Protein AF-A0A0P0XIE4-F1 (afdb_monomer_lite)

pLDDT: mean 70.07, std 21.07, range [33.72, 94.0]

Sequence (154 aa):
MSDSALKDLNLAQSAELEKTKDSSAKSCITKPVLNGNKCNNTEENAPPVLPDAVTNGCEAGNADVEYIDSESLTDLEDAGATLSTLVARLDSKDWVMTCEALNNVRQLAIFHKDRLQELLFILFDCLYLKTLKNPRSAACKAALMTCSNLNFWI

Radius of gyration: 26.48 Å; chains: 1; bounding box: 57×77×66 Å

Organism: Oryza sativa subsp. japonica (NCBI:txid39947)

Structure (mmCIF, N/CA/C/O backbone):
data_AF-A0A0P0XIE4-F1
#
_entry.id   AF-A0A0P0XIE4-F1
#
loop_
_atom_site.group_PDB
_atom_site.id
_atom_site.type_symbol
_atom_site.label_atom_id
_atom_site.label_alt_id
_atom_site.label_comp_id
_atom_site.label_asym_id
_atom_site.label_entity_id
_atom_site.label_seq_id
_atom_site.pdbx_PDB_ins_code
_atom_site.Cartn_x
_atom_site.Cartn_y
_atom_site.Cartn_z
_atom_site.occupancy
_atom_site.B_iso_or_equiv
_atom_site.auth_seq_id
_atom_site.auth_comp_id
_atom_site.auth_asym_id
_atom_site.auth_atom_id
_atom_site.pdbx_PDB_model_num
ATOM 1 N N . MET A 1 1 ? -31.957 46.281 -28.235 1.00 38.25 1 MET A N 1
ATOM 2 C CA . MET A 1 1 ? -31.037 47.032 -29.118 1.00 38.25 1 MET A CA 1
ATOM 3 C C . MET A 1 1 ? -29.699 47.012 -28.378 1.00 38.25 1 MET A C 1
ATOM 5 O O . MET A 1 1 ? -29.636 47.652 -27.344 1.00 38.25 1 MET A O 1
ATOM 9 N N . SER A 1 2 ? -28.686 46.193 -28.660 1.00 45.00 2 SER A N 1
ATOM 10 C CA . SER A 1 2 ? -28.224 45.576 -29.905 1.00 45.00 2 SER A CA 1
ATOM 11 C C . SER A 1 2 ? -27.336 44.366 -29.565 1.00 45.00 2 SER A C 1
ATOM 13 O O . SER A 1 2 ? -26.444 44.516 -28.740 1.00 45.00 2 SER A O 1
ATOM 15 N N . ASP A 1 3 ? -27.534 43.224 -30.225 1.00 47.28 3 ASP A N 1
ATOM 16 C CA . ASP A 1 3 ? -26.541 42.144 -30.292 1.00 47.28 3 ASP A CA 1
ATOM 17 C C . ASP A 1 3 ? -26.062 42.044 -31.738 1.00 47.28 3 ASP A C 1
ATOM 19 O O . ASP A 1 3 ? -26.842 41.772 -32.652 1.00 47.28 3 ASP A O 1
ATOM 23 N N . SER A 1 4 ? -24.779 42.319 -31.951 1.00 52.34 4 SER A N 1
ATOM 24 C CA . SER A 1 4 ? -24.099 42.083 -33.218 1.00 52.34 4 SER A CA 1
ATOM 25 C C . SER A 1 4 ? -22.615 41.887 -32.947 1.00 52.34 4 SER A C 1
ATOM 27 O O . SER A 1 4 ? -21.870 42.859 -32.882 1.00 52.34 4 SER A O 1
ATOM 29 N N . ALA A 1 5 ? -22.186 40.635 -32.806 1.00 56.84 5 ALA A N 1
ATOM 30 C CA . ALA A 1 5 ? -20.826 40.217 -33.125 1.00 56.84 5 ALA A CA 1
ATOM 31 C C . ALA A 1 5 ? -20.776 38.688 -33.282 1.00 56.84 5 ALA A C 1
ATOM 33 O O . ALA A 1 5 ? -21.215 37.958 -32.401 1.00 56.84 5 ALA A O 1
ATOM 34 N N . LEU A 1 6 ? -20.169 38.241 -34.386 1.00 54.88 6 LEU A N 1
ATOM 35 C CA . LEU A 1 6 ? -19.684 36.879 -34.653 1.00 54.88 6 LEU A CA 1
ATOM 36 C C . LEU A 1 6 ? -20.704 35.867 -35.209 1.00 54.88 6 LEU A C 1
ATOM 38 O O . LEU A 1 6 ? -20.950 34.799 -34.657 1.00 54.88 6 LEU A O 1
ATOM 42 N N . LYS A 1 7 ? -21.209 36.191 -36.405 1.00 55.31 7 LYS A N 1
ATOM 43 C CA . LYS A 1 7 ? -21.451 35.215 -37.477 1.00 55.31 7 LYS A CA 1
ATOM 44 C C . LYS A 1 7 ? -20.218 35.227 -38.379 1.00 55.31 7 LYS A C 1
ATOM 46 O O . LYS A 1 7 ? -19.958 36.272 -38.953 1.00 55.31 7 LYS A O 1
ATOM 51 N N . ASP A 1 8 ? -19.482 34.125 -38.454 1.00 48.78 8 ASP A N 1
ATOM 52 C CA . ASP A 1 8 ? -18.818 33.631 -39.672 1.00 48.78 8 ASP A CA 1
ATOM 53 C C . ASP A 1 8 ? -17.952 32.424 -39.308 1.00 48.78 8 ASP A C 1
ATOM 55 O O . ASP A 1 8 ? -16.838 32.570 -38.822 1.00 48.78 8 ASP A O 1
ATOM 59 N N . LEU A 1 9 ? -18.503 31.225 -39.485 1.00 56.62 9 LEU A N 1
ATOM 60 C CA . LEU A 1 9 ? -17.772 30.010 -39.841 1.00 56.62 9 LEU A CA 1
ATOM 61 C C . LEU A 1 9 ? -18.824 28.933 -40.102 1.00 56.62 9 LEU A C 1
ATOM 63 O O . LEU A 1 9 ? -19.494 28.445 -39.197 1.00 56.62 9 LEU A O 1
ATOM 67 N N . ASN A 1 10 ? -18.937 28.587 -41.381 1.00 42.34 10 ASN A N 1
ATOM 68 C CA . ASN A 1 10 ? -19.779 27.540 -41.947 1.00 42.34 10 ASN A CA 1
ATOM 69 C C . ASN A 1 10 ? -21.252 27.887 -42.236 1.00 42.34 10 ASN A C 1
ATOM 71 O O . ASN A 1 10 ? -22.184 27.158 -41.907 1.00 42.34 10 ASN A O 1
ATOM 75 N N . LEU A 1 11 ? -21.426 28.962 -43.015 1.00 45.66 11 LEU A N 1
ATOM 76 C CA . LEU A 1 11 ? -22.311 28.920 -44.180 1.00 45.66 11 LEU A CA 1
ATOM 77 C C . LEU A 1 11 ? -21.672 27.996 -45.236 1.00 45.66 11 LEU A C 1
ATOM 79 O O . LEU A 1 11 ? -20.913 28.431 -46.095 1.00 45.66 11 LEU A O 1
ATOM 83 N N . ALA A 1 12 ? -21.979 26.708 -45.165 1.00 42.53 12 ALA A N 1
ATOM 84 C CA . ALA A 1 12 ? -22.028 25.855 -46.341 1.00 42.53 12 ALA A CA 1
ATOM 85 C C . ALA A 1 12 ? -23.088 24.780 -46.087 1.00 42.53 12 ALA A C 1
ATOM 87 O O . ALA A 1 12 ? -22.870 23.816 -45.365 1.00 42.53 12 ALA A O 1
ATOM 88 N N . GLN A 1 13 ? -24.244 24.988 -46.719 1.00 37.91 13 GLN A N 1
ATOM 89 C CA . GLN A 1 13 ? -25.255 23.968 -47.004 1.00 37.91 13 GLN A CA 1
ATOM 90 C C . GLN A 1 13 ? -26.144 23.526 -45.831 1.00 37.91 13 GLN A C 1
ATOM 92 O O . GLN A 1 13 ? -26.184 22.364 -45.444 1.00 37.91 13 GLN A O 1
ATOM 97 N N . SER A 1 14 ? -26.958 24.444 -45.309 1.00 40.25 14 SER A N 1
ATOM 98 C CA . SER A 1 14 ? -28.207 24.094 -44.609 1.00 40.25 14 SER A CA 1
ATOM 99 C C . SER A 1 14 ? -29.265 25.179 -44.826 1.00 40.25 14 SER A C 1
ATOM 101 O O . SER A 1 14 ? -29.742 25.792 -43.881 1.00 40.25 14 SER A O 1
ATOM 103 N N . ALA A 1 15 ? -29.580 25.467 -46.091 1.00 40.62 15 ALA A N 1
ATOM 104 C CA . ALA A 1 15 ? -30.768 26.214 -46.501 1.00 40.62 15 ALA A CA 1
ATOM 105 C C . ALA A 1 15 ? -30.936 26.092 -48.022 1.00 40.62 15 ALA A C 1
ATOM 107 O O . ALA A 1 15 ? -30.453 26.936 -48.758 1.00 40.62 15 ALA A O 1
ATOM 108 N N . GLU A 1 16 ? -31.572 25.021 -48.488 1.00 41.28 16 GLU A N 1
ATOM 109 C CA . GLU A 1 16 ? -32.656 25.164 -49.465 1.00 41.28 16 GLU A CA 1
ATOM 110 C C . GLU A 1 16 ? -33.498 23.889 -49.403 1.00 41.28 16 GLU A C 1
ATOM 112 O O . GLU A 1 16 ? -33.192 22.832 -49.950 1.00 41.28 16 GLU A O 1
ATOM 117 N N . LEU A 1 17 ? -34.532 23.995 -48.584 1.00 42.88 17 LEU A N 1
ATOM 118 C CA . LEU A 1 17 ? -35.694 23.135 -48.581 1.00 42.88 17 LEU A CA 1
ATOM 119 C C . LEU A 1 17 ? -36.394 23.395 -49.914 1.00 42.88 17 LEU A C 1
ATOM 121 O O . LEU A 1 17 ? -36.915 24.484 -50.061 1.00 42.88 17 LEU A O 1
ATOM 125 N N . GLU A 1 18 ? -36.333 22.467 -50.872 1.00 38.56 18 GLU A N 1
ATOM 126 C CA . GLU A 1 18 ? -37.396 22.114 -51.830 1.00 38.56 18 GLU A CA 1
ATOM 127 C C . GLU A 1 18 ? -36.882 21.040 -52.816 1.00 38.56 18 GLU A C 1
ATOM 129 O O . GLU A 1 18 ? -35.814 21.159 -53.404 1.00 38.56 18 GLU A O 1
ATOM 134 N N . LYS A 1 19 ? -37.720 20.019 -53.051 1.00 45.88 19 LYS A N 1
ATOM 135 C CA . LYS A 1 19 ? -37.717 19.101 -54.208 1.00 45.88 19 LYS A CA 1
ATOM 136 C C . LYS A 1 19 ? -36.657 17.977 -54.304 1.00 45.88 19 LYS A C 1
ATOM 138 O O . LYS A 1 19 ? -35.605 18.113 -54.908 1.00 45.88 19 LYS A O 1
ATOM 143 N N . THR A 1 20 ? -37.173 16.773 -54.017 1.00 43.06 20 THR A N 1
ATOM 144 C CA . THR A 1 20 ? -37.096 15.578 -54.894 1.00 43.06 20 THR A CA 1
ATOM 145 C C . THR A 1 20 ? -35.952 14.574 -54.646 1.00 43.06 20 THR A C 1
ATOM 147 O O . THR A 1 20 ? -34.856 14.721 -55.161 1.00 43.06 20 THR A O 1
ATOM 150 N N . LYS A 1 21 ? -36.342 13.448 -54.019 1.00 48.34 21 LYS A N 1
ATOM 151 C CA . LYS A 1 21 ? -36.072 12.056 -54.450 1.00 48.34 21 LYS A CA 1
ATOM 152 C C . LYS A 1 21 ? -34.729 11.381 -54.087 1.00 48.34 21 LYS A C 1
ATOM 154 O O . LYS A 1 21 ? -33.681 11.708 -54.619 1.00 48.34 21 LYS A O 1
ATOM 159 N N . ASP A 1 22 ? -34.880 10.341 -53.257 1.00 43.84 22 ASP A N 1
ATOM 160 C CA . ASP A 1 22 ? -34.113 9.087 -53.141 1.00 43.84 22 ASP A CA 1
ATOM 161 C C . ASP A 1 22 ? -32.576 9.144 -53.027 1.00 43.84 22 ASP A C 1
ATOM 163 O O . ASP A 1 22 ? -31.868 9.277 -54.017 1.00 43.84 22 ASP A O 1
ATOM 167 N N . SER A 1 23 ? -32.040 8.851 -51.833 1.00 49.69 23 SER A N 1
ATOM 168 C CA . SER A 1 23 ? -31.262 7.618 -51.591 1.00 49.69 23 SER A CA 1
ATOM 169 C C . SER A 1 23 ? -30.546 7.637 -50.229 1.00 49.69 23 SER A C 1
ATOM 171 O O . SER A 1 23 ? -29.850 8.574 -49.854 1.00 49.69 23 SER A O 1
ATOM 173 N N . SER A 1 24 ? -30.732 6.535 -49.508 1.00 38.53 24 SER A N 1
ATOM 174 C CA . SER A 1 24 ? -30.242 6.157 -48.180 1.00 38.53 24 SER A CA 1
ATOM 175 C C . SER A 1 24 ? -28.716 6.265 -47.970 1.00 38.53 24 SER A C 1
ATOM 177 O O . SER A 1 24 ? -27.950 5.596 -48.664 1.00 38.53 24 SER A O 1
ATOM 179 N N . ALA A 1 25 ? -28.280 6.960 -46.909 1.00 52.56 25 ALA A N 1
ATOM 180 C CA . ALA A 1 25 ? -26.925 6.874 -46.347 1.00 52.56 25 ALA A CA 1
ATOM 181 C C . ALA A 1 25 ? -26.967 6.608 -44.829 1.00 52.56 25 ALA A C 1
ATOM 183 O O . ALA A 1 25 ? -27.810 7.124 -44.100 1.00 52.56 25 ALA A O 1
ATOM 184 N N . LYS A 1 26 ? -26.075 5.720 -44.387 1.00 50.72 26 LYS A N 1
ATOM 185 C CA . LYS A 1 26 ? -26.092 4.983 -43.118 1.00 50.72 26 LYS A CA 1
ATOM 186 C C . LYS A 1 26 ? -25.612 5.836 -41.935 1.00 50.72 26 LYS A C 1
ATOM 188 O O . LYS A 1 26 ? -24.584 6.497 -42.026 1.00 50.72 26 LYS A O 1
ATOM 193 N N . SER A 1 27 ? -26.323 5.735 -40.811 1.00 46.41 27 SER A N 1
ATOM 194 C CA . SER A 1 27 ? -25.891 6.197 -39.486 1.00 46.41 27 SER A CA 1
ATOM 195 C C . SER A 1 27 ? -24.893 5.201 -38.884 1.00 46.41 27 SER A C 1
ATOM 197 O O . SER A 1 27 ? -25.194 4.011 -38.787 1.00 46.41 27 SER A O 1
ATOM 199 N N . CYS A 1 28 ? -23.716 5.679 -38.475 1.00 47.00 28 CYS A N 1
ATOM 200 C CA . CYS A 1 28 ? -22.731 4.901 -37.727 1.00 47.00 28 CYS A CA 1
ATOM 201 C C . CYS A 1 28 ? -22.699 5.393 -36.274 1.00 47.00 28 CYS A C 1
ATOM 203 O O . CYS A 1 28 ? -21.971 6.321 -35.937 1.00 47.00 28 CYS A O 1
ATOM 205 N N . ILE A 1 29 ? -23.493 4.751 -35.415 1.00 54.75 29 ILE A N 1
ATOM 206 C CA . ILE A 1 29 ? -23.280 4.721 -33.963 1.00 54.75 29 ILE A CA 1
ATOM 207 C C . ILE A 1 29 ? -22.479 3.448 -33.689 1.00 54.75 29 ILE A C 1
ATOM 209 O O . ILE A 1 29 ? -23.025 2.345 -33.760 1.00 54.75 29 ILE A O 1
ATOM 213 N N . THR A 1 30 ? -21.185 3.578 -33.405 1.00 51.16 30 THR A N 1
ATOM 214 C CA . THR A 1 30 ? -20.337 2.427 -33.073 1.00 51.16 30 THR A CA 1
ATOM 215 C C . THR A 1 30 ? -20.302 2.245 -31.557 1.00 51.16 30 THR A C 1
ATOM 217 O O . THR A 1 30 ? -19.763 3.069 -30.824 1.00 51.16 30 THR A O 1
ATOM 220 N N . LYS A 1 31 ? -20.923 1.156 -31.098 1.00 57.66 31 LYS A N 1
ATOM 221 C CA . LYS A 1 31 ? -20.838 0.613 -29.734 1.00 57.66 31 LYS A CA 1
ATOM 222 C C . LYS A 1 31 ? -19.397 0.154 -29.435 1.00 57.66 31 LYS A C 1
ATOM 224 O O . LYS A 1 31 ? -18.745 -0.333 -30.360 1.00 57.66 31 LYS A O 1
ATOM 229 N N . PRO A 1 32 ? -18.905 0.218 -28.185 1.00 49.00 32 PRO A N 1
ATOM 230 C CA . PRO A 1 32 ? -17.633 -0.402 -27.836 1.00 49.00 32 PRO A CA 1
ATOM 231 C C . PRO A 1 32 ? -17.795 -1.930 -27.826 1.00 49.00 32 PRO A C 1
ATOM 233 O O . PRO A 1 32 ? -18.726 -2.465 -27.224 1.00 49.00 32 PRO A O 1
ATOM 236 N N . VAL A 1 33 ? -16.910 -2.620 -28.550 1.00 49.16 33 VAL A N 1
ATOM 237 C CA . VAL A 1 33 ? -16.860 -4.084 -28.642 1.00 49.16 33 VAL A CA 1
ATOM 238 C C . VAL A 1 33 ? -16.132 -4.668 -27.436 1.00 49.16 33 VAL A C 1
ATOM 240 O O . VAL A 1 33 ? -15.058 -4.223 -27.041 1.00 49.16 33 VAL A O 1
ATOM 243 N N . LEU A 1 34 ? -16.775 -5.692 -26.892 1.00 49.78 34 LEU A N 1
ATOM 244 C CA . LEU A 1 34 ? -16.365 -6.593 -25.832 1.00 49.78 34 LEU A CA 1
ATOM 245 C C . LEU A 1 34 ? -15.489 -7.729 -26.403 1.00 49.78 34 LEU A C 1
ATOM 247 O O . LEU A 1 34 ? -15.860 -8.311 -27.416 1.00 49.78 34 LEU A O 1
ATOM 251 N N . ASN A 1 35 ? -14.418 -8.067 -25.674 1.00 37.53 35 ASN A N 1
ATOM 252 C CA . ASN A 1 35 ? -13.813 -9.400 -25.491 1.00 37.53 35 ASN A CA 1
ATOM 253 C C . ASN A 1 35 ? -13.262 -10.188 -26.706 1.00 37.53 35 ASN A C 1
ATOM 255 O O . ASN A 1 35 ? -13.946 -10.435 -27.694 1.00 37.53 35 ASN A O 1
ATOM 259 N N . GLY A 1 36 ? -12.042 -10.716 -26.551 1.00 40.22 36 GLY A N 1
ATOM 260 C CA . GLY A 1 36 ? -11.501 -11.752 -27.431 1.00 40.22 36 GLY A CA 1
ATOM 261 C C . GLY A 1 36 ? -10.010 -12.032 -27.240 1.00 40.22 36 GLY A C 1
ATOM 262 O O . GLY A 1 36 ? -9.228 -11.759 -28.146 1.00 40.22 36 GLY A O 1
ATOM 263 N N . ASN A 1 37 ? -9.611 -12.604 -26.097 1.00 43.69 37 ASN A N 1
ATOM 264 C CA . ASN A 1 37 ? -8.310 -13.273 -25.976 1.00 43.69 37 ASN A CA 1
ATOM 265 C C . ASN A 1 37 ? -8.261 -14.479 -26.930 1.00 43.69 37 ASN A C 1
ATOM 267 O O . ASN A 1 37 ? -9.151 -15.331 -26.903 1.00 43.69 37 ASN A O 1
ATOM 271 N N . LYS A 1 38 ? -7.203 -14.582 -27.742 1.00 55.31 38 LYS A N 1
ATOM 272 C CA . LYS A 1 38 ? -6.885 -15.776 -28.533 1.00 55.31 38 LYS A CA 1
ATOM 273 C C . LYS A 1 38 ? -5.419 -16.152 -28.318 1.00 55.31 38 LYS A C 1
ATOM 275 O O . LYS A 1 38 ? -4.528 -15.429 -28.748 1.00 55.31 38 LYS A O 1
ATOM 280 N N . CYS A 1 39 ? -5.209 -17.281 -27.646 1.00 41.03 39 CYS A N 1
ATOM 281 C CA . CYS A 1 39 ? -3.919 -17.932 -27.438 1.00 41.03 39 CYS A CA 1
ATOM 282 C C . CYS A 1 39 ? -3.334 -18.483 -28.749 1.00 41.03 39 CYS A C 1
ATOM 284 O O . CYS A 1 39 ? -4.069 -18.947 -29.626 1.00 41.03 39 CYS A O 1
ATOM 286 N N . ASN A 1 40 ? -2.007 -18.510 -28.828 1.00 50.97 40 ASN A N 1
ATOM 287 C CA . ASN A 1 40 ? -1.217 -19.353 -29.716 1.00 50.97 40 ASN A CA 1
ATOM 288 C C . ASN A 1 40 ? -0.187 -20.127 -28.874 1.00 50.97 40 ASN A C 1
ATOM 290 O O . ASN A 1 40 ? 0.570 -19.542 -28.106 1.00 50.97 40 ASN A O 1
ATOM 294 N N . ASN A 1 41 ? -0.203 -21.452 -29.012 1.00 38.53 41 ASN A N 1
ATOM 295 C CA . ASN A 1 41 ? 0.652 -22.395 -28.296 1.00 38.53 41 ASN A CA 1
ATOM 296 C C . ASN A 1 41 ? 1.777 -22.851 -29.240 1.00 38.53 41 ASN A C 1
ATOM 298 O O . ASN A 1 41 ? 1.469 -23.256 -30.360 1.00 38.53 41 ASN A O 1
ATOM 302 N N . THR A 1 42 ? 3.019 -22.863 -28.756 1.00 50.81 42 THR A N 1
ATOM 303 C CA . THR A 1 42 ? 4.141 -23.680 -29.262 1.00 50.81 42 THR A CA 1
ATOM 304 C C . THR A 1 42 ? 4.999 -23.992 -28.023 1.00 50.81 42 THR A C 1
ATOM 306 O O . THR A 1 42 ? 5.442 -23.056 -27.365 1.00 50.81 42 THR A O 1
ATOM 309 N N . GLU A 1 43 ? 4.928 -25.202 -27.444 1.00 45.88 43 GLU A N 1
ATOM 310 C CA . GLU A 1 43 ? 5.935 -26.289 -27.574 1.00 45.88 43 GLU A CA 1
ATOM 311 C C . GLU A 1 43 ? 7.382 -25.754 -27.465 1.00 45.88 43 GLU A C 1
ATOM 313 O O . GLU A 1 43 ? 7.766 -24.875 -28.221 1.00 45.88 43 GLU A O 1
ATOM 318 N N . GLU A 1 44 ? 8.268 -26.189 -26.566 1.00 45.53 44 GLU A N 1
ATOM 319 C CA . GLU A 1 44 ? 8.510 -27.531 -26.041 1.00 45.53 44 GLU A CA 1
ATOM 320 C C . GLU A 1 44 ? 9.608 -27.455 -24.944 1.00 45.53 44 GLU A C 1
ATOM 322 O O . GLU A 1 44 ? 10.493 -26.606 -25.007 1.00 45.53 44 GLU A O 1
ATOM 327 N N . ASN A 1 45 ? 9.587 -28.423 -24.021 1.00 47.56 45 ASN A N 1
ATOM 328 C CA . ASN A 1 45 ? 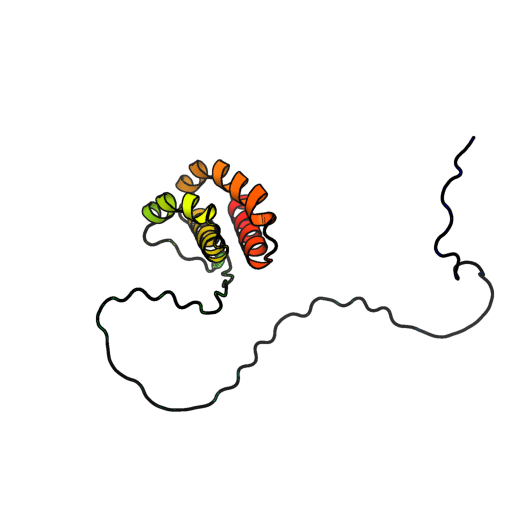10.712 -28.982 -23.249 1.00 47.56 45 ASN A CA 1
ATOM 329 C C . ASN A 1 45 ? 11.208 -28.371 -21.904 1.00 47.56 45 ASN A C 1
ATOM 331 O O . ASN A 1 45 ? 11.997 -27.436 -21.847 1.00 47.56 45 ASN A O 1
ATOM 335 N N . ALA A 1 46 ? 10.854 -29.131 -20.849 1.00 43.94 46 ALA A N 1
ATOM 336 C CA . ALA A 1 46 ? 11.639 -29.556 -19.673 1.00 43.94 46 ALA A CA 1
ATOM 337 C C . ALA A 1 46 ? 11.806 -28.625 -18.433 1.00 43.94 46 ALA A C 1
ATOM 339 O O . ALA A 1 46 ? 12.523 -27.631 -18.495 1.00 43.94 46 ALA A O 1
ATOM 340 N N . PRO A 1 47 ? 11.261 -29.004 -17.249 1.00 45.09 47 PRO A N 1
ATOM 341 C CA . PRO A 1 47 ? 11.733 -28.562 -15.918 1.00 45.09 47 PRO A CA 1
ATOM 342 C C . PRO A 1 47 ? 12.856 -29.524 -15.428 1.00 45.09 47 PRO A C 1
ATOM 344 O O . PRO A 1 47 ? 12.940 -30.608 -16.019 1.00 45.09 47 PRO A O 1
ATOM 347 N N . PRO A 1 48 ? 13.688 -29.272 -14.372 1.00 43.69 48 PRO A N 1
ATOM 348 C CA . PRO A 1 48 ? 13.225 -28.957 -13.001 1.00 43.69 48 PRO A CA 1
ATOM 349 C C . PRO A 1 48 ? 14.245 -28.251 -12.037 1.00 43.69 48 PRO A C 1
ATOM 351 O O . PRO A 1 48 ? 15.359 -27.917 -12.417 1.00 43.69 48 PRO A O 1
ATOM 354 N N . VAL A 1 49 ? 13.860 -28.142 -10.748 1.00 41.53 49 VAL A N 1
ATOM 355 C CA . VAL A 1 49 ? 14.707 -28.079 -9.516 1.00 41.53 49 VAL A CA 1
ATOM 356 C C . VAL A 1 49 ? 15.124 -26.699 -8.949 1.00 41.53 49 VAL A C 1
ATOM 358 O O . VAL A 1 49 ? 16.147 -26.148 -9.320 1.00 41.53 49 VAL A O 1
ATOM 361 N N . LEU A 1 50 ? 14.319 -26.246 -7.966 1.00 49.91 50 LEU A N 1
ATOM 362 C CA . LEU A 1 50 ? 14.612 -25.882 -6.551 1.00 49.91 50 LEU A CA 1
ATOM 363 C C . LEU A 1 50 ? 15.713 -24.849 -6.158 1.00 49.91 50 LEU A C 1
ATOM 365 O O . LEU A 1 50 ? 16.659 -24.616 -6.897 1.00 49.91 50 LEU A O 1
ATOM 369 N N . PRO A 1 51 ? 15.553 -24.199 -4.978 1.00 46.50 51 PRO A N 1
ATOM 370 C CA . PRO A 1 51 ? 15.760 -22.766 -4.772 1.00 46.50 51 PRO A CA 1
ATOM 371 C C . PRO A 1 51 ? 16.997 -22.450 -3.926 1.00 46.50 51 PRO A C 1
ATOM 373 O O . PRO A 1 51 ? 17.377 -23.258 -3.090 1.00 46.50 51 PRO A O 1
ATOM 376 N N . ASP A 1 52 ? 17.541 -21.237 -4.051 1.00 39.94 52 ASP A N 1
ATOM 377 C CA . ASP A 1 52 ? 18.239 -20.581 -2.943 1.00 39.94 52 ASP A CA 1
ATOM 378 C C . ASP A 1 52 ? 18.510 -19.093 -3.219 1.00 39.94 52 ASP A C 1
ATOM 380 O O . ASP A 1 52 ? 18.856 -18.694 -4.326 1.00 39.94 52 ASP A O 1
ATOM 384 N N . ALA A 1 53 ? 18.378 -18.314 -2.145 1.00 39.78 53 ALA A N 1
ATOM 385 C CA . ALA A 1 53 ? 19.071 -17.061 -1.852 1.00 39.78 53 ALA A CA 1
ATOM 386 C C . ALA A 1 53 ? 18.940 -15.846 -2.804 1.00 39.78 53 ALA A C 1
ATOM 388 O O . ALA A 1 53 ? 19.593 -15.735 -3.834 1.00 39.78 53 ALA A O 1
ATOM 389 N N . VAL A 1 54 ? 18.207 -14.842 -2.299 1.00 36.88 54 VAL A N 1
ATOM 390 C CA . VAL A 1 54 ? 18.622 -13.426 -2.202 1.00 36.88 54 VAL A CA 1
ATOM 391 C C . VAL A 1 54 ? 19.379 -12.879 -3.413 1.00 36.88 54 VAL A C 1
ATOM 393 O O . VAL A 1 54 ? 20.594 -13.012 -3.492 1.00 36.88 54 VAL A O 1
ATOM 396 N N . THR A 1 55 ? 18.700 -12.118 -4.272 1.00 39.34 55 THR A N 1
ATOM 397 C CA . THR A 1 55 ? 19.293 -10.939 -4.926 1.00 39.34 55 THR A CA 1
ATOM 398 C C . THR A 1 55 ? 18.187 -9.999 -5.398 1.00 39.34 55 THR A C 1
ATOM 400 O O . THR A 1 55 ? 17.286 -10.379 -6.138 1.00 39.34 55 THR A O 1
ATOM 403 N N . ASN A 1 56 ? 18.288 -8.750 -4.945 1.00 40.53 56 ASN A N 1
ATOM 404 C CA . ASN A 1 56 ? 17.570 -7.589 -5.452 1.00 40.53 56 ASN A CA 1
ATOM 405 C C . ASN A 1 56 ? 17.638 -7.519 -6.984 1.00 40.53 56 ASN A C 1
ATOM 407 O O . ASN A 1 56 ? 18.708 -7.291 -7.546 1.00 40.53 56 ASN A O 1
ATOM 411 N N . GLY A 1 57 ? 16.490 -7.626 -7.644 1.00 33.72 57 GLY A N 1
ATOM 412 C CA . GLY A 1 57 ? 16.362 -7.416 -9.080 1.00 33.72 57 GLY A CA 1
ATOM 413 C C . GLY A 1 57 ? 14.915 -7.112 -9.429 1.00 33.72 57 GLY A C 1
ATOM 414 O O . GLY A 1 57 ? 14.177 -8.009 -9.809 1.00 33.72 57 GLY A O 1
ATOM 415 N N . CYS A 1 58 ? 14.486 -5.857 -9.271 1.00 39.69 58 CYS A N 1
ATOM 416 C CA . CYS A 1 58 ? 13.234 -5.420 -9.885 1.00 39.69 58 CYS A CA 1
ATOM 417 C C . CYS A 1 58 ? 13.545 -5.084 -11.345 1.00 39.69 58 CYS A C 1
ATOM 419 O O . CYS A 1 58 ? 13.937 -3.970 -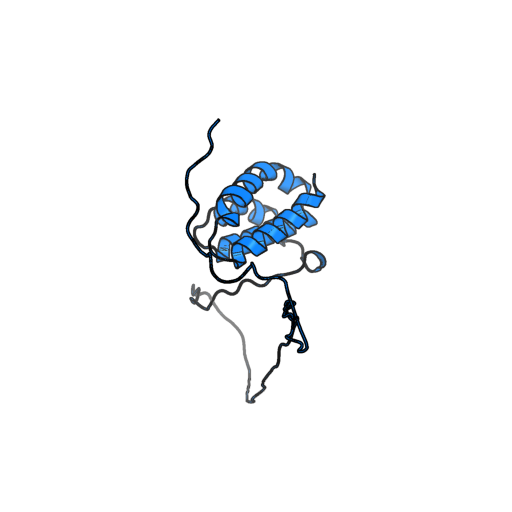11.693 1.00 39.69 58 CYS A O 1
ATOM 421 N N . GLU A 1 59 ? 13.491 -6.130 -12.160 1.00 42.62 59 GLU A N 1
ATOM 422 C CA . GLU A 1 59 ? 13.484 -6.083 -13.610 1.00 42.62 59 GLU A CA 1
ATOM 423 C C . GLU A 1 59 ? 12.420 -5.076 -14.065 1.00 42.62 59 GLU A C 1
ATOM 425 O O . GLU A 1 59 ? 11.252 -5.181 -13.694 1.00 42.62 59 GLU A O 1
ATOM 430 N N . ALA A 1 60 ? 12.825 -4.082 -14.858 1.00 44.19 60 ALA A N 1
ATOM 431 C CA . ALA A 1 60 ? 11.920 -3.153 -15.527 1.00 44.19 60 ALA A CA 1
ATOM 432 C C . ALA A 1 60 ? 11.169 -3.879 -16.662 1.00 44.19 60 ALA A C 1
ATOM 434 O O . ALA A 1 60 ? 11.284 -3.527 -17.835 1.00 44.19 60 ALA A O 1
ATOM 435 N N . GLY A 1 61 ? 10.438 -4.937 -16.313 1.00 47.91 61 GLY A N 1
ATOM 436 C CA . GLY A 1 61 ? 9.403 -5.520 -17.145 1.00 47.91 61 GLY A CA 1
ATOM 437 C C . GLY A 1 61 ? 8.251 -4.529 -17.243 1.00 47.91 61 GLY A C 1
ATOM 438 O O . GLY A 1 61 ? 8.034 -3.720 -16.340 1.00 47.91 61 GLY A O 1
ATOM 439 N N . ASN A 1 62 ? 7.532 -4.547 -18.361 1.00 55.78 62 ASN A N 1
ATOM 440 C CA . ASN A 1 62 ? 6.335 -3.733 -18.542 1.00 55.78 62 ASN A CA 1
ATOM 441 C C . ASN A 1 62 ? 5.382 -4.002 -17.371 1.00 55.78 62 ASN A C 1
ATOM 443 O O . ASN A 1 62 ? 4.725 -5.038 -17.345 1.00 55.78 62 ASN A O 1
ATOM 447 N N . ALA A 1 63 ? 5.362 -3.103 -16.387 1.00 62.88 63 ALA A N 1
ATOM 448 C CA . ALA A 1 63 ? 4.522 -3.242 -15.215 1.00 62.88 63 ALA A CA 1
ATOM 449 C C . ALA A 1 63 ? 3.075 -3.058 -15.669 1.00 62.88 63 ALA A C 1
ATOM 451 O O . ALA A 1 63 ? 2.618 -1.932 -15.882 1.00 62.88 63 ALA A O 1
ATOM 452 N N . ASP A 1 64 ? 2.397 -4.170 -15.923 1.00 73.44 64 ASP A N 1
ATOM 453 C CA . ASP A 1 64 ? 0.972 -4.183 -16.196 1.00 73.44 64 ASP A CA 1
ATOM 454 C C . ASP A 1 64 ? 0.214 -4.192 -14.867 1.00 73.44 64 ASP A C 1
ATOM 456 O O . ASP A 1 64 ? 0.639 -4.816 -13.894 1.00 73.44 64 ASP A O 1
ATOM 460 N N . VAL A 1 65 ? -0.887 -3.447 -14.810 1.00 77.25 65 VAL A N 1
ATOM 461 C CA . VAL A 1 65 ? -1.737 -3.370 -13.617 1.00 77.25 65 VAL A CA 1
ATOM 462 C C . VAL A 1 65 ? -2.971 -4.213 -13.883 1.00 77.25 65 VAL A C 1
ATOM 464 O O . VAL A 1 65 ? -3.842 -3.819 -14.661 1.00 77.25 65 VAL A O 1
ATOM 467 N N . GLU A 1 66 ? -3.044 -5.366 -13.224 1.00 81.00 66 GLU A N 1
ATOM 468 C CA . GLU A 1 66 ? -4.202 -6.250 -13.290 1.00 81.00 66 GLU A CA 1
ATOM 469 C C . GLU A 1 66 ? -5.392 -5.650 -12.525 1.00 81.00 66 GLU A C 1
ATOM 471 O O . GLU A 1 66 ? -5.265 -5.153 -11.403 1.00 81.00 66 GLU A O 1
ATOM 476 N N . TYR A 1 67 ? -6.575 -5.693 -13.140 1.00 83.56 67 TYR A N 1
ATOM 477 C CA . TYR A 1 67 ? -7.810 -5.217 -12.521 1.00 83.56 67 TYR A CA 1
ATOM 478 C C . TYR A 1 67 ? -8.573 -6.398 -11.940 1.00 83.56 67 TYR A C 1
ATOM 480 O O . TYR A 1 67 ? -9.202 -7.154 -12.672 1.00 83.56 67 TYR A O 1
ATOM 488 N N . ILE A 1 68 ? -8.541 -6.516 -10.618 1.00 88.44 68 ILE A N 1
ATOM 489 C CA . ILE A 1 68 ? -9.284 -7.539 -9.881 1.00 88.44 68 ILE A CA 1
ATOM 490 C C . ILE A 1 68 ? -10.640 -6.955 -9.495 1.00 88.44 68 ILE A C 1
ATOM 492 O O . ILE A 1 68 ? -10.680 -5.862 -8.926 1.00 88.44 68 ILE A O 1
ATOM 496 N N . ASP A 1 69 ? -11.744 -7.642 -9.775 1.00 88.94 69 ASP A N 1
ATOM 497 C CA . ASP A 1 69 ? -13.078 -7.210 -9.343 1.00 88.94 69 ASP A CA 1
ATOM 498 C C . ASP A 1 69 ? -13.236 -7.309 -7.825 1.00 88.94 69 ASP A C 1
ATOM 500 O O . ASP A 1 69 ? -12.574 -8.101 -7.161 1.00 88.94 69 ASP A O 1
ATOM 504 N N . SER A 1 70 ? -14.108 -6.482 -7.246 1.00 87.69 70 SER A N 1
ATOM 505 C CA . SER A 1 70 ? -14.237 -6.394 -5.786 1.00 87.69 70 SER A CA 1
ATOM 506 C C . SER A 1 70 ? -14.658 -7.706 -5.123 1.00 87.69 70 SER A C 1
ATOM 508 O O . SER A 1 70 ? -14.234 -7.985 -4.010 1.00 87.69 70 SER A O 1
ATOM 510 N N . GLU A 1 71 ? -15.448 -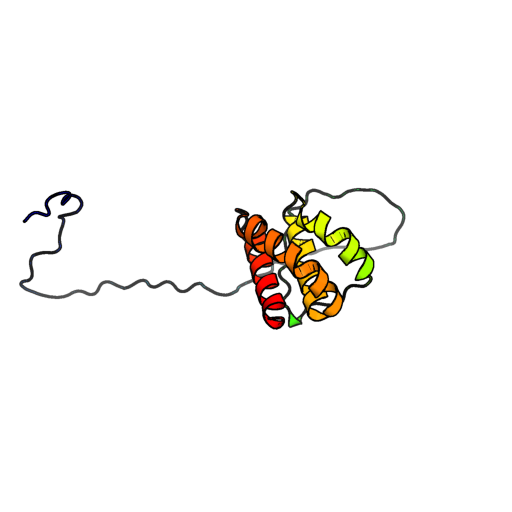8.524 -5.817 1.00 88.31 71 GLU A N 1
ATOM 511 C CA . GLU A 1 71 ? -15.864 -9.857 -5.360 1.00 88.31 71 GLU A CA 1
ATOM 512 C C . GLU A 1 71 ? -14.731 -10.894 -5.358 1.00 88.31 71 GLU A C 1
ATOM 514 O O . GLU A 1 71 ? -14.823 -11.900 -4.663 1.00 88.31 71 GLU A O 1
ATOM 519 N N . SER A 1 72 ? -13.660 -10.640 -6.114 1.00 90.38 72 SER A N 1
ATOM 520 C CA . SER A 1 72 ? -12.486 -11.514 -6.223 1.00 90.38 72 SER A CA 1
ATOM 521 C C . SER A 1 72 ? -11.318 -11.047 -5.347 1.00 90.38 72 SER A C 1
ATOM 523 O O . SER A 1 72 ? -10.231 -11.619 -5.410 1.00 90.38 72 SER A O 1
ATOM 525 N N . LEU A 1 73 ? -11.506 -9.991 -4.547 1.00 89.94 73 LEU A N 1
ATOM 526 C CA . LEU A 1 73 ? -10.473 -9.506 -3.639 1.00 89.94 73 LEU A CA 1
ATOM 527 C C . LEU A 1 73 ? -10.331 -10.437 -2.434 1.00 89.94 73 LEU A C 1
ATOM 529 O O . LEU A 1 73 ? -11.314 -10.827 -1.809 1.00 89.94 73 LEU A O 1
ATOM 533 N N . THR A 1 74 ? -9.087 -10.745 -2.084 1.00 92.44 74 THR A N 1
ATOM 534 C CA . THR A 1 74 ? -8.724 -11.478 -0.870 1.00 92.44 74 THR A CA 1
ATOM 535 C C . THR A 1 74 ? -8.324 -10.517 0.243 1.00 92.44 74 THR A C 1
ATOM 537 O O . THR A 1 74 ? -7.963 -9.367 -0.018 1.00 92.44 74 THR A O 1
ATOM 540 N N . ASP A 1 75 ? -8.370 -10.998 1.484 1.00 92.75 75 ASP A N 1
ATOM 541 C CA . ASP A 1 75 ? -7.867 -10.242 2.628 1.00 92.75 75 ASP A CA 1
ATOM 542 C C . ASP A 1 75 ? -6.332 -10.091 2.584 1.00 92.75 75 ASP A C 1
ATOM 544 O O . ASP A 1 75 ? -5.630 -10.865 1.925 1.00 92.75 75 ASP A O 1
ATOM 548 N N . LEU A 1 76 ? -5.825 -9.082 3.288 1.00 90.69 76 LEU A N 1
ATOM 549 C CA . LEU A 1 76 ? -4.408 -8.813 3.503 1.00 90.69 76 LEU A CA 1
ATOM 550 C C . LEU A 1 76 ? -3.856 -9.698 4.623 1.00 90.69 76 LEU A C 1
ATOM 552 O O . LEU A 1 76 ? -4.415 -9.736 5.716 1.00 90.69 76 LEU A O 1
ATOM 556 N N . GLU A 1 77 ? -2.704 -10.328 4.386 1.00 90.62 77 GLU A N 1
ATOM 557 C CA . GLU A 1 77 ? -2.008 -11.138 5.397 1.00 90.62 77 GLU A CA 1
ATOM 558 C C . GLU A 1 77 ? -1.605 -10.306 6.630 1.00 90.62 77 GLU A C 1
ATOM 560 O O . GLU A 1 77 ? -1.803 -10.736 7.764 1.00 90.62 77 GLU A O 1
ATOM 565 N N . ASP A 1 78 ? -1.110 -9.080 6.412 1.00 91.69 78 ASP A N 1
ATOM 566 C CA . ASP A 1 78 ? -0.829 -8.104 7.468 1.00 91.69 78 ASP A CA 1
ATOM 567 C C . ASP A 1 78 ? -1.433 -6.734 7.122 1.00 91.69 78 ASP A C 1
ATOM 569 O O . ASP A 1 78 ? -0.810 -5.846 6.519 1.00 91.69 78 ASP A O 1
ATOM 573 N N . ALA A 1 79 ? -2.687 -6.549 7.535 1.00 91.38 79 ALA A N 1
ATOM 574 C CA . ALA A 1 79 ? -3.385 -5.277 7.398 1.00 91.38 79 ALA A CA 1
ATOM 575 C C . ALA A 1 79 ? -2.691 -4.133 8.165 1.00 91.38 79 ALA A C 1
ATOM 577 O O . ALA A 1 79 ? -2.783 -2.980 7.747 1.00 91.38 79 ALA A O 1
ATOM 578 N N . GLY A 1 80 ? -1.976 -4.416 9.261 1.00 91.19 80 GLY A N 1
ATOM 579 C CA . GLY A 1 80 ? -1.294 -3.405 10.075 1.00 91.19 80 GLY A CA 1
ATOM 580 C C . GLY A 1 80 ? -0.051 -2.833 9.392 1.00 91.19 80 GLY A C 1
ATOM 581 O O . GLY A 1 80 ? 0.101 -1.608 9.303 1.00 91.19 80 GLY A O 1
ATOM 582 N N . ALA A 1 81 ? 0.807 -3.700 8.854 1.00 93.00 81 ALA A N 1
ATOM 583 C CA . ALA A 1 81 ? 1.966 -3.289 8.060 1.00 93.00 81 ALA A CA 1
ATOM 584 C C . ALA A 1 81 ? 1.540 -2.565 6.774 1.00 93.00 81 ALA A C 1
ATOM 586 O O . ALA A 1 81 ? 2.115 -1.533 6.406 1.00 93.00 81 ALA A O 1
ATOM 587 N N . THR A 1 82 ? 0.478 -3.057 6.128 1.00 93.19 82 THR A N 1
ATOM 588 C CA . THR A 1 82 ? -0.083 -2.419 4.932 1.00 93.19 82 THR A CA 1
ATOM 589 C C . THR A 1 82 ? -0.578 -1.012 5.245 1.00 93.19 82 THR A C 1
ATOM 591 O O . THR A 1 82 ? -0.200 -0.072 4.550 1.00 93.19 82 THR A O 1
ATOM 594 N N . LEU A 1 83 ? -1.344 -0.839 6.326 1.00 92.25 83 LEU A N 1
ATOM 595 C CA . LEU A 1 83 ? -1.856 0.464 6.756 1.00 92.25 83 LEU A CA 1
ATOM 596 C C . LEU A 1 83 ? -0.723 1.451 7.073 1.00 92.25 83 LEU A C 1
ATOM 598 O O . LEU A 1 83 ? -0.764 2.600 6.637 1.00 92.25 83 LEU A O 1
ATOM 602 N N . SER A 1 84 ? 0.317 0.983 7.767 1.00 92.56 84 SER A N 1
ATOM 603 C CA . SER A 1 84 ? 1.459 1.808 8.188 1.00 92.56 84 SER A CA 1
ATOM 604 C C . SER A 1 84 ? 2.266 2.364 7.009 1.00 92.56 84 SER A C 1
ATOM 606 O O . SER A 1 84 ? 2.842 3.446 7.104 1.00 92.56 84 SER A O 1
ATOM 608 N N . THR A 1 85 ? 2.299 1.646 5.884 1.00 94.00 85 THR A N 1
ATOM 609 C CA . THR A 1 85 ? 3.016 2.058 4.663 1.00 94.00 85 THR A CA 1
ATOM 610 C C . THR A 1 85 ? 2.104 2.694 3.608 1.00 94.00 85 THR A C 1
ATOM 612 O O . THR A 1 85 ? 2.596 3.268 2.634 1.00 94.00 85 THR A O 1
ATOM 615 N N . LEU A 1 86 ? 0.781 2.631 3.794 1.00 93.38 86 LEU A N 1
ATOM 616 C CA . LEU A 1 86 ? -0.218 2.953 2.775 1.00 93.38 86 LEU A CA 1
ATOM 617 C C . LEU A 1 86 ? -0.092 4.381 2.245 1.00 93.38 86 LEU A C 1
ATOM 619 O O . LEU A 1 86 ? -0.026 4.589 1.036 1.00 93.38 86 LEU A O 1
ATOM 623 N N . VAL A 1 87 ? -0.019 5.359 3.150 1.00 91.50 87 VAL A N 1
ATOM 624 C CA . VAL A 1 87 ? 0.041 6.785 2.793 1.00 91.50 87 VAL A CA 1
ATOM 625 C C . VAL A 1 87 ? 1.297 7.092 1.974 1.00 91.50 87 VAL A C 1
ATOM 627 O O . VAL A 1 87 ? 1.214 7.772 0.956 1.00 91.50 87 VAL A O 1
ATOM 630 N N . ALA A 1 88 ? 2.447 6.528 2.355 1.00 92.06 88 ALA A N 1
ATOM 631 C CA . ALA A 1 88 ? 3.698 6.713 1.622 1.00 92.06 88 ALA A CA 1
ATOM 632 C C . ALA A 1 88 ? 3.640 6.101 0.213 1.00 92.06 88 ALA A C 1
ATOM 634 O O . ALA A 1 88 ? 4.133 6.694 -0.746 1.00 92.06 88 ALA A O 1
ATOM 635 N N . ARG A 1 89 ? 3.005 4.931 0.066 1.00 93.06 89 ARG A N 1
ATOM 636 C CA . ARG A 1 89 ? 2.850 4.261 -1.234 1.00 93.06 89 ARG A CA 1
ATOM 637 C C . ARG A 1 89 ? 1.866 4.993 -2.148 1.00 93.06 89 ARG A C 1
ATOM 639 O O . ARG A 1 89 ? 2.114 5.108 -3.346 1.00 93.06 89 ARG A O 1
ATOM 646 N N . LEU A 1 90 ? 0.789 5.536 -1.584 1.00 91.56 90 LEU A N 1
ATOM 647 C CA . LEU A 1 90 ? -0.158 6.399 -2.291 1.00 91.56 90 LEU A CA 1
ATOM 648 C C . LEU A 1 90 ? 0.487 7.720 -2.743 1.00 91.56 90 LEU A C 1
ATOM 650 O O . LEU A 1 90 ? 0.190 8.214 -3.831 1.00 91.56 90 LEU A O 1
ATOM 654 N N . ASP A 1 91 ? 1.413 8.268 -1.952 1.00 89.12 91 ASP A N 1
ATOM 655 C CA . ASP A 1 91 ? 2.157 9.478 -2.312 1.00 89.12 91 ASP A CA 1
ATOM 656 C C . ASP A 1 91 ? 3.378 9.213 -3.220 1.00 89.12 91 ASP A C 1
ATOM 658 O O . ASP A 1 91 ? 4.044 10.151 -3.669 1.00 89.12 91 ASP A O 1
ATOM 662 N N . SER A 1 92 ? 3.638 7.955 -3.586 1.00 89.69 92 SER A N 1
ATOM 663 C CA . SER A 1 92 ? 4.720 7.605 -4.506 1.00 89.69 92 SER A CA 1
ATOM 664 C C . SER A 1 92 ? 4.578 8.310 -5.862 1.00 89.69 92 SER A C 1
ATOM 666 O O . SER A 1 92 ? 3.483 8.630 -6.332 1.00 89.69 92 SER A O 1
ATOM 668 N N . LYS A 1 93 ? 5.718 8.565 -6.511 1.00 87.94 93 LYS A N 1
ATOM 669 C CA . LYS A 1 93 ? 5.769 9.013 -7.914 1.00 87.94 93 LYS A CA 1
ATOM 670 C C . LYS A 1 93 ? 5.584 7.851 -8.887 1.00 87.94 93 LYS A C 1
ATOM 672 O O . LYS A 1 93 ? 5.282 8.079 -10.057 1.00 87.94 93 LYS A O 1
ATOM 677 N N . ASP A 1 94 ? 5.809 6.629 -8.413 1.00 89.50 94 ASP A N 1
ATOM 678 C CA . ASP A 1 94 ? 5.593 5.428 -9.196 1.00 89.50 94 ASP A CA 1
ATOM 679 C C . ASP A 1 94 ? 4.100 5.099 -9.227 1.00 89.50 94 ASP A C 1
ATOM 681 O O . ASP A 1 94 ? 3.514 4.651 -8.242 1.00 89.50 94 ASP A O 1
ATOM 685 N N . TRP A 1 95 ? 3.495 5.323 -10.391 1.00 88.56 95 TRP A N 1
ATOM 686 C CA . TRP A 1 95 ? 2.083 5.063 -10.632 1.00 88.56 95 TRP A CA 1
ATOM 687 C C . TRP A 1 95 ? 1.721 3.580 -10.452 1.00 88.56 95 TRP A C 1
ATOM 689 O O . TRP A 1 95 ? 0.572 3.305 -10.113 1.00 88.56 95 TRP A O 1
ATOM 699 N N . VAL A 1 96 ? 2.655 2.637 -10.648 1.00 90.62 96 VAL A N 1
ATOM 700 C CA . VAL A 1 96 ? 2.424 1.200 -10.409 1.00 90.62 96 VAL A CA 1
ATOM 701 C C . VAL A 1 96 ? 2.233 0.973 -8.917 1.00 90.62 96 VAL A C 1
ATOM 703 O O . VAL A 1 96 ? 1.228 0.399 -8.502 1.00 90.62 96 VAL A O 1
ATOM 706 N N . MET A 1 97 ? 3.141 1.517 -8.104 1.00 91.19 97 MET A N 1
ATOM 707 C CA . MET A 1 97 ? 3.046 1.459 -6.647 1.00 91.19 97 MET A CA 1
ATOM 708 C C . MET A 1 97 ? 1.793 2.171 -6.126 1.00 91.19 97 MET A C 1
ATOM 710 O O . MET A 1 97 ? 1.152 1.671 -5.203 1.00 91.19 97 MET A O 1
ATOM 714 N N . THR A 1 98 ? 1.390 3.292 -6.734 1.00 91.19 98 THR A N 1
ATOM 715 C CA . THR A 1 98 ? 0.109 3.940 -6.414 1.00 91.19 98 THR A CA 1
ATOM 716 C C . THR A 1 98 ? -1.079 3.030 -6.744 1.00 91.19 98 THR A C 1
ATOM 718 O O . THR A 1 98 ? -2.001 2.930 -5.939 1.00 91.19 98 THR A O 1
ATOM 721 N N . CYS A 1 99 ? -1.076 2.341 -7.892 1.00 91.31 99 CYS A N 1
ATOM 722 C CA . CYS A 1 99 ? -2.147 1.406 -8.262 1.00 91.31 99 CYS A CA 1
ATOM 723 C C . CYS A 1 99 ? -2.225 0.215 -7.300 1.00 91.31 99 CYS A C 1
ATOM 725 O O . CYS A 1 99 ? -3.314 -0.159 -6.866 1.00 91.31 99 CYS A O 1
ATOM 727 N N . GLU A 1 100 ? -1.080 -0.347 -6.923 1.00 91.31 100 GLU A N 1
ATOM 728 C CA . GLU A 1 100 ? -0.994 -1.433 -5.948 1.00 91.31 100 GLU A CA 1
ATOM 729 C C . GLU A 1 100 ? -1.490 -0.976 -4.565 1.00 91.31 100 GLU A C 1
ATOM 731 O O . GLU A 1 100 ? -2.289 -1.654 -3.918 1.00 91.31 100 GLU A O 1
ATOM 736 N N . ALA A 1 101 ? -1.096 0.224 -4.130 1.00 92.75 101 ALA A N 1
ATOM 737 C CA . ALA A 1 101 ? -1.587 0.826 -2.896 1.00 92.75 101 ALA A CA 1
ATOM 738 C C . ALA A 1 101 ? -3.105 1.046 -2.935 1.00 92.75 101 ALA A C 1
ATOM 740 O O . ALA A 1 101 ? -3.787 0.731 -1.964 1.00 92.75 101 ALA A O 1
ATOM 741 N N . LEU A 1 102 ? -3.657 1.509 -4.059 1.00 92.62 102 LEU A N 1
ATOM 742 C CA . LEU A 1 102 ? -5.104 1.623 -4.249 1.00 92.62 102 LEU A CA 1
ATOM 743 C C . LEU A 1 102 ? -5.812 0.270 -4.189 1.00 92.62 102 LEU A C 1
ATOM 745 O O . LEU A 1 102 ? -6.913 0.197 -3.646 1.00 92.62 102 LEU A O 1
ATOM 749 N N . ASN A 1 103 ? -5.199 -0.798 -4.698 1.00 92.31 103 ASN A N 1
ATOM 750 C CA . ASN A 1 103 ? -5.747 -2.140 -4.550 1.00 92.31 103 ASN A CA 1
ATOM 751 C C . ASN A 1 103 ? -5.784 -2.576 -3.078 1.00 92.31 103 ASN A C 1
ATOM 753 O O . ASN A 1 103 ? -6.798 -3.092 -2.615 1.00 92.31 103 ASN A O 1
ATOM 757 N N . ASN A 1 104 ? -4.742 -2.256 -2.310 1.00 93.00 104 ASN A N 1
ATOM 758 C CA . ASN A 1 104 ? -4.731 -2.491 -0.866 1.00 93.00 104 ASN A CA 1
ATOM 759 C C . ASN A 1 104 ? -5.800 -1.663 -0.137 1.00 93.00 104 ASN A C 1
ATOM 761 O O . ASN A 1 104 ? -6.461 -2.183 0.756 1.00 93.00 104 ASN A O 1
ATOM 765 N N . VAL A 1 105 ? -6.055 -0.413 -0.554 1.00 92.44 105 VAL A N 1
ATOM 766 C CA . VAL A 1 105 ? -7.200 0.375 -0.048 1.00 92.44 105 VAL A CA 1
ATOM 767 C C . VAL A 1 105 ? -8.513 -0.369 -0.288 1.00 92.44 105 VAL A C 1
ATOM 769 O O . VAL A 1 105 ? -9.362 -0.395 0.597 1.00 92.44 105 VAL A O 1
ATOM 772 N N . ARG A 1 106 ? -8.695 -0.997 -1.457 1.00 92.88 106 ARG A N 1
ATOM 773 C CA . ARG A 1 106 ? -9.913 -1.766 -1.764 1.00 92.88 106 ARG A CA 1
ATOM 774 C C . ARG A 1 106 ? -10.062 -2.990 -0.865 1.00 92.88 106 ARG A C 1
ATOM 776 O O . ARG A 1 106 ? -11.162 -3.240 -0.387 1.00 92.88 106 ARG A O 1
ATOM 783 N N . GLN A 1 107 ? -8.976 -3.712 -0.602 1.00 93.12 107 GLN A N 1
ATOM 784 C CA . GLN A 1 107 ? -8.982 -4.849 0.324 1.00 93.12 107 GLN A CA 1
ATOM 785 C C . GLN A 1 107 ? -9.307 -4.391 1.753 1.00 93.12 107 GLN A C 1
ATOM 787 O O . GLN A 1 107 ? -10.225 -4.920 2.377 1.00 93.12 107 GLN A O 1
ATOM 792 N N . LEU A 1 108 ? -8.659 -3.326 2.236 1.00 92.19 108 LEU A N 1
ATOM 793 C CA . LEU A 1 108 ? -8.982 -2.713 3.529 1.00 92.19 108 LEU A CA 1
ATOM 794 C C . LEU A 1 108 ? -10.448 -2.250 3.589 1.00 92.19 108 LEU A C 1
ATOM 796 O O . LEU A 1 108 ? -11.104 -2.433 4.610 1.00 92.19 108 LEU A O 1
ATOM 800 N N . ALA A 1 109 ? -10.989 -1.719 2.487 1.00 90.25 109 ALA A N 1
ATOM 801 C CA . ALA A 1 109 ? -12.378 -1.272 2.402 1.00 90.25 109 ALA A CA 1
ATOM 802 C C . ALA A 1 109 ? -13.404 -2.420 2.501 1.00 90.25 109 ALA A C 1
ATOM 804 O O . ALA A 1 109 ? -14.572 -2.191 2.819 1.00 90.25 109 ALA A O 1
ATOM 805 N N . ILE A 1 110 ? -12.996 -3.652 2.208 1.00 90.00 110 ILE A N 1
ATOM 806 C CA . ILE A 1 110 ? -13.866 -4.829 2.270 1.00 90.00 110 ILE A CA 1
ATOM 807 C C . ILE A 1 110 ? -13.701 -5.543 3.613 1.00 90.00 110 ILE A C 1
ATOM 809 O O . ILE A 1 110 ? -14.707 -5.828 4.264 1.00 90.00 110 ILE A O 1
ATOM 813 N N . PHE A 1 111 ? -12.45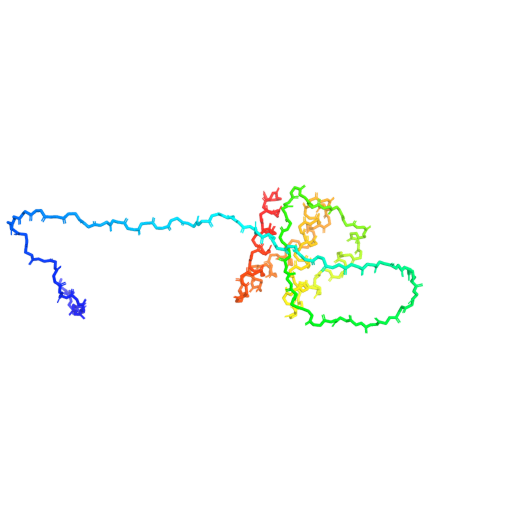7 -5.779 4.041 1.00 91.44 111 PHE A N 1
ATOM 814 C CA . PHE A 1 111 ? -12.131 -6.660 5.166 1.00 91.44 111 PHE A CA 1
ATOM 815 C C . PHE A 1 111 ? -11.803 -5.929 6.478 1.00 91.44 111 PHE A C 1
ATOM 817 O O . PHE A 1 111 ? -12.145 -6.424 7.548 1.00 91.44 111 PHE A O 1
ATOM 824 N N . HIS A 1 112 ? -11.198 -4.735 6.428 1.00 90.56 112 HIS A N 1
ATOM 825 C CA . HIS A 1 112 ? -10.674 -4.021 7.609 1.00 90.56 112 HIS A CA 1
ATOM 826 C C . HIS A 1 112 ? -11.320 -2.660 7.780 1.00 90.56 112 HIS A C 1
ATOM 828 O O . HIS A 1 112 ? -10.657 -1.618 7.802 1.00 90.56 112 HIS A O 1
ATOM 834 N N . LYS A 1 113 ? -12.645 -2.688 7.881 1.00 86.00 113 LYS A N 1
ATOM 835 C CA . LYS A 1 113 ? -13.443 -1.492 7.714 1.00 86.00 113 LYS A CA 1
ATOM 836 C C . LYS A 1 113 ? -13.091 -0.383 8.729 1.00 86.00 113 LYS A C 1
ATOM 838 O O . LYS A 1 113 ? -12.713 0.738 8.388 1.00 86.00 113 LYS A O 1
ATOM 843 N N . ASP A 1 114 ? -13.078 -0.722 10.002 1.00 87.44 114 ASP A N 1
ATOM 844 C CA . ASP A 1 114 ? -12.858 0.264 11.065 1.00 87.44 114 ASP A CA 1
ATOM 845 C C . ASP A 1 114 ? -11.515 1.011 10.932 1.00 87.44 114 ASP A C 1
ATOM 847 O O . ASP A 1 114 ? -11.425 2.204 11.210 1.00 87.44 114 ASP A O 1
ATOM 851 N N . ARG A 1 115 ? -10.480 0.344 10.402 1.00 85.25 115 ARG A N 1
ATOM 852 C CA . ARG A 1 115 ? -9.140 0.928 10.209 1.00 85.25 115 ARG A CA 1
ATOM 853 C C . ARG A 1 115 ? -9.090 1.965 9.095 1.00 85.25 115 ARG A C 1
ATOM 855 O O . ARG A 1 115 ? -8.266 2.876 9.130 1.00 85.25 115 ARG A O 1
ATOM 862 N N . LEU A 1 116 ? -9.934 1.812 8.076 1.00 85.44 116 LEU A N 1
ATOM 863 C CA . LEU A 1 116 ? -9.924 2.708 6.927 1.00 85.44 116 LEU A CA 1
ATOM 864 C C . LEU A 1 116 ? -10.572 4.050 7.248 1.00 85.44 116 LEU A C 1
ATOM 866 O O . LEU A 1 116 ? -10.172 5.066 6.682 1.00 85.44 116 LEU A O 1
ATOM 870 N N . GLN A 1 117 ? -11.537 4.056 8.170 1.00 84.00 117 GLN A N 1
ATOM 871 C CA . GLN A 1 117 ? -12.282 5.249 8.560 1.00 84.00 117 GLN A CA 1
ATOM 872 C C . GLN A 1 117 ? -11.359 6.369 9.062 1.00 84.00 117 GLN A C 1
ATOM 874 O O . GLN A 1 117 ? -11.555 7.531 8.708 1.00 84.00 117 GLN A O 1
ATOM 879 N N . GLU A 1 118 ? -10.304 6.012 9.797 1.00 83.44 118 GLU A N 1
ATOM 880 C CA . GLU A 1 118 ? -9.277 6.947 10.276 1.00 83.44 118 GLU A CA 1
ATOM 881 C C . GLU A 1 118 ? -8.458 7.577 9.135 1.00 83.44 118 GLU A C 1
ATOM 883 O O . GLU A 1 118 ? -7.982 8.706 9.255 1.00 83.44 118 GLU A O 1
ATOM 888 N N . LEU A 1 119 ? -8.329 6.882 8.000 1.00 84.75 119 LEU A N 1
ATOM 889 C CA . LEU A 1 119 ? -7.573 7.338 6.833 1.00 84.75 119 LEU A CA 1
ATOM 890 C C . LEU A 1 119 ? -8.438 7.949 5.731 1.00 84.75 119 LEU A C 1
ATOM 892 O O . LEU A 1 119 ? -7.877 8.494 4.781 1.00 84.75 119 LEU A O 1
ATOM 896 N N . LEU A 1 120 ? -9.772 7.900 5.831 1.00 84.56 120 LEU A N 1
ATOM 897 C CA . LEU A 1 120 ? -10.666 8.369 4.766 1.00 84.56 120 LEU A CA 1
ATOM 898 C C . LEU A 1 120 ? -10.327 9.789 4.316 1.00 84.56 120 LEU A C 1
ATOM 900 O O . LEU A 1 120 ? -10.237 10.036 3.119 1.00 84.56 120 LEU A O 1
ATOM 904 N N . PHE A 1 121 ? -10.058 10.701 5.252 1.00 84.00 121 PHE A N 1
ATOM 905 C CA . PHE A 1 121 ? -9.683 12.078 4.923 1.00 84.00 121 PHE A CA 1
ATOM 906 C C . PHE A 1 121 ? -8.426 12.155 4.037 1.00 84.00 121 PHE A C 1
ATOM 908 O O . PHE A 1 121 ? -8.414 12.867 3.035 1.00 84.00 121 PHE A O 1
ATOM 915 N N . ILE A 1 122 ? -7.396 11.368 4.359 1.00 84.31 122 ILE A N 1
ATOM 916 C CA . ILE A 1 122 ? -6.146 11.292 3.586 1.00 84.31 122 ILE A CA 1
ATOM 917 C C . ILE A 1 122 ? -6.400 10.642 2.217 1.00 84.31 122 ILE A C 1
ATOM 919 O O . ILE A 1 122 ? -5.842 11.065 1.202 1.00 84.31 122 ILE A O 1
ATOM 923 N N . LEU A 1 123 ? -7.273 9.633 2.170 1.00 84.88 123 LEU A N 1
ATOM 924 C CA . LEU A 1 123 ? -7.643 8.947 0.934 1.00 84.88 123 LEU A CA 1
ATOM 925 C C . LEU A 1 123 ? -8.420 9.856 -0.014 1.00 84.88 123 LEU A C 1
ATOM 927 O O . LEU A 1 123 ? -8.132 9.839 -1.207 1.00 84.88 123 LEU A O 1
ATOM 931 N N . PHE A 1 124 ? -9.353 10.669 0.486 1.00 83.88 124 PHE A N 1
ATOM 932 C CA . PHE A 1 124 ? -10.073 11.647 -0.332 1.00 83.88 124 PHE A CA 1
ATOM 933 C C . PHE A 1 124 ? -9.105 12.624 -1.007 1.00 83.88 124 PHE A C 1
ATOM 935 O O . PHE A 1 124 ? -9.194 12.844 -2.215 1.00 83.88 124 PHE A O 1
ATOM 942 N N . ASP A 1 125 ? -8.128 13.147 -0.270 1.00 83.81 125 ASP A N 1
ATOM 943 C CA . ASP A 1 125 ? -7.139 14.061 -0.841 1.00 83.81 125 ASP A CA 1
ATOM 944 C C . ASP A 1 125 ? -6.304 13.379 -1.942 1.00 83.81 125 ASP A C 1
ATOM 946 O O . ASP A 1 125 ? -6.243 13.842 -3.087 1.00 83.81 125 ASP A O 1
ATOM 950 N N . CYS A 1 126 ? -5.755 12.196 -1.648 1.00 81.19 126 CYS A N 1
ATOM 951 C CA . CYS A 1 126 ? -4.933 11.450 -2.600 1.00 81.19 126 CYS A CA 1
ATOM 952 C C . CYS A 1 126 ? -5.715 10.997 -3.849 1.00 81.19 126 CYS A C 1
ATOM 954 O O . CYS A 1 126 ? -5.218 11.069 -4.981 1.00 81.19 126 CYS A O 1
ATOM 956 N N . LEU A 1 127 ? -6.952 10.538 -3.671 1.00 82.50 127 LEU A N 1
ATOM 957 C CA . LEU A 1 127 ? -7.769 9.987 -4.745 1.00 82.50 127 LEU A CA 1
ATOM 958 C C . LEU A 1 127 ? -8.227 11.088 -5.701 1.00 82.50 127 LEU A C 1
ATOM 960 O O . LEU A 1 127 ? -7.974 11.005 -6.905 1.00 82.50 127 LEU A O 1
ATOM 964 N N . TYR A 1 128 ? -8.828 12.151 -5.160 1.00 76.00 128 TYR A N 1
ATOM 965 C CA . TYR A 1 128 ? -9.450 13.205 -5.958 1.00 76.00 128 TYR A CA 1
ATOM 966 C C . TYR A 1 128 ? -8.438 14.206 -6.513 1.00 76.00 128 TYR A C 1
ATOM 968 O O . TYR A 1 128 ? -8.585 14.659 -7.652 1.00 76.00 128 TYR A O 1
ATOM 976 N N . LEU A 1 129 ? -7.405 14.563 -5.743 1.00 77.81 129 LEU A N 1
ATOM 977 C CA . LEU A 1 129 ? -6.472 15.607 -6.166 1.00 77.81 129 LEU A CA 1
ATOM 978 C C . LEU A 1 129 ? -5.295 15.064 -6.960 1.00 77.81 129 LEU A C 1
ATOM 980 O O . LEU A 1 129 ? -4.866 15.734 -7.903 1.00 77.81 129 LEU A O 1
ATOM 984 N N . LYS A 1 130 ? -4.781 13.886 -6.594 1.00 80.94 130 LYS A N 1
ATOM 985 C CA . LYS A 1 130 ? -3.568 13.325 -7.195 1.00 80.94 130 LYS A CA 1
ATOM 986 C C . LYS A 1 130 ? -3.899 12.258 -8.225 1.00 80.94 130 LYS A C 1
ATOM 988 O O . LYS A 1 130 ? -3.506 12.386 -9.383 1.00 80.94 130 LYS A O 1
ATOM 993 N N . THR A 1 131 ? -4.652 11.229 -7.838 1.00 80.44 131 THR A N 1
ATOM 994 C CA . THR A 1 131 ? -4.745 10.040 -8.687 1.00 80.44 131 THR A CA 1
ATOM 995 C C . THR A 1 131 ? -5.638 10.229 -9.906 1.00 80.44 131 THR A C 1
ATOM 997 O O . THR A 1 131 ? -5.232 9.865 -11.009 1.00 80.44 131 THR A O 1
ATOM 1000 N N . LEU A 1 132 ? -6.796 10.878 -9.752 1.00 79.62 132 LEU A N 1
ATOM 1001 C CA . LEU A 1 132 ? -7.694 11.182 -10.876 1.00 79.62 132 LEU A CA 1
ATOM 1002 C C . LEU A 1 132 ? -7.091 12.159 -11.900 1.00 79.62 132 LEU A C 1
ATOM 1004 O O . LEU A 1 132 ? -7.533 12.189 -13.046 1.00 79.62 132 LEU A O 1
ATOM 1008 N N . LYS A 1 133 ? -6.071 12.936 -11.512 1.00 81.25 133 LYS A N 1
ATOM 1009 C CA . LYS A 1 133 ? -5.343 13.839 -12.418 1.00 81.25 133 LYS A CA 1
ATOM 1010 C C . LYS A 1 133 ? -4.158 13.172 -13.118 1.00 81.25 133 LYS A C 1
ATOM 1012 O O . LYS A 1 133 ? -3.510 13.820 -13.940 1.00 81.25 133 LYS A O 1
ATOM 1017 N N . ASN A 1 134 ? -3.854 11.906 -12.819 1.00 79.25 134 ASN A N 1
ATOM 1018 C CA . ASN A 1 134 ? -2.795 11.201 -13.530 1.00 79.25 134 ASN A CA 1
ATOM 1019 C C . ASN A 1 134 ? -3.187 10.997 -15.002 1.00 79.25 134 ASN A C 1
ATOM 1021 O O . ASN A 1 134 ? -4.283 10.510 -15.281 1.00 79.25 134 ASN A O 1
ATOM 1025 N N . PRO A 1 135 ? -2.281 11.271 -15.960 1.00 82.62 135 PRO A N 1
ATOM 1026 C CA . PRO A 1 135 ? -2.567 11.105 -17.388 1.00 82.62 135 PRO A CA 1
ATOM 1027 C C . PRO A 1 135 ? -2.730 9.633 -17.798 1.00 82.62 135 PRO A C 1
ATOM 1029 O O . PRO A 1 135 ? -3.162 9.333 -18.909 1.00 82.62 135 PRO A O 1
ATOM 1032 N N . ARG A 1 136 ? -2.360 8.696 -16.918 1.00 82.31 136 ARG A N 1
ATO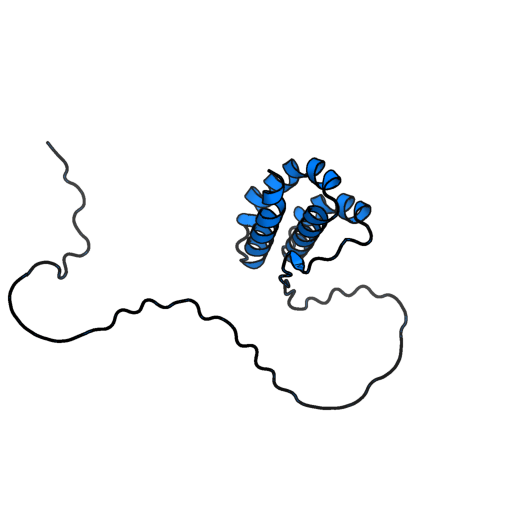M 1033 C CA . ARG A 1 136 ? -2.426 7.262 -17.178 1.00 82.31 136 ARG A CA 1
ATOM 1034 C C . ARG A 1 136 ? -3.805 6.726 -16.800 1.00 82.31 136 ARG A C 1
ATOM 1036 O O . ARG A 1 136 ? -4.190 6.757 -15.631 1.00 82.31 136 ARG A O 1
ATOM 1043 N N . SER A 1 137 ? -4.511 6.163 -17.780 1.00 85.94 137 SER A N 1
ATOM 1044 C CA . SER A 1 137 ? -5.837 5.560 -17.590 1.00 85.94 137 SER A CA 1
ATOM 1045 C C . SER A 1 137 ? -5.854 4.476 -16.511 1.00 85.94 137 SER A C 1
ATOM 1047 O O . SER A 1 137 ? -6.851 4.354 -15.810 1.00 85.94 137 SER A O 1
ATOM 1049 N N . ALA A 1 138 ? -4.751 3.739 -16.330 1.00 86.69 138 ALA A N 1
ATOM 1050 C CA . ALA A 1 138 ? -4.652 2.688 -15.322 1.00 86.69 138 ALA A CA 1
ATOM 1051 C C . ALA A 1 138 ? -4.812 3.207 -13.888 1.00 86.69 138 ALA A C 1
ATOM 1053 O O . ALA A 1 138 ? -5.636 2.690 -13.136 1.00 86.69 138 ALA A O 1
ATOM 1054 N N . ALA A 1 139 ? -4.107 4.287 -13.542 1.00 84.94 139 ALA A N 1
ATOM 1055 C CA . ALA A 1 139 ? -4.217 4.914 -12.228 1.00 84.94 139 ALA A CA 1
ATOM 1056 C C . ALA A 1 139 ? -5.621 5.495 -12.003 1.00 84.94 139 ALA A C 1
ATOM 1058 O O . ALA A 1 139 ? -6.211 5.306 -10.942 1.00 84.94 139 ALA A O 1
ATOM 1059 N N . CYS A 1 140 ? -6.192 6.134 -13.028 1.00 87.38 140 CYS A N 1
ATOM 1060 C CA . CYS A 1 140 ? -7.553 6.666 -12.972 1.00 87.38 140 CYS A CA 1
ATOM 1061 C C . CYS A 1 140 ? -8.611 5.555 -12.809 1.00 87.38 140 CYS A C 1
ATOM 1063 O O . CYS A 1 140 ? -9.526 5.680 -11.996 1.00 87.38 140 CYS A O 1
ATOM 1065 N N . LYS A 1 141 ? -8.468 4.426 -13.516 1.00 89.19 141 LYS A N 1
ATOM 1066 C CA . LYS A 1 141 ? -9.367 3.270 -13.391 1.00 89.19 141 LYS A CA 1
ATOM 1067 C C . LYS A 1 141 ? -9.245 2.609 -12.017 1.00 89.19 141 LYS A C 1
ATOM 1069 O O . LYS A 1 141 ? -10.273 2.343 -11.400 1.00 89.19 141 LYS A O 1
ATOM 1074 N N . ALA A 1 142 ? -8.025 2.400 -11.518 1.00 89.31 142 ALA A N 1
ATOM 1075 C CA . ALA A 1 142 ? -7.797 1.896 -10.163 1.00 89.31 142 ALA A CA 1
ATOM 1076 C C . ALA A 1 142 ? -8.452 2.817 -9.121 1.00 89.31 142 ALA A C 1
ATOM 1078 O O . ALA A 1 142 ? -9.184 2.342 -8.256 1.00 89.31 142 ALA A O 1
ATOM 1079 N N . ALA A 1 143 ? -8.288 4.135 -9.271 1.00 89.38 143 ALA A N 1
ATOM 1080 C CA . ALA A 1 143 ? -8.927 5.127 -8.416 1.00 89.38 143 ALA A CA 1
ATOM 1081 C C . ALA A 1 143 ? -10.461 5.021 -8.439 1.00 89.38 143 ALA A C 1
ATOM 1083 O O . ALA A 1 143 ? -11.088 4.987 -7.383 1.00 89.38 143 ALA A O 1
ATOM 1084 N N . LEU A 1 144 ? -11.073 4.905 -9.619 1.00 89.56 144 LEU A N 1
ATOM 1085 C CA . LEU A 1 144 ? -12.526 4.771 -9.752 1.00 89.56 144 LEU A CA 1
ATOM 1086 C C . LEU A 1 144 ? -13.060 3.471 -9.126 1.00 89.56 144 LEU A C 1
ATOM 1088 O O . LEU A 1 144 ? -14.102 3.477 -8.461 1.00 89.56 144 LEU A O 1
ATOM 1092 N N . MET A 1 145 ? -12.340 2.360 -9.301 1.00 90.44 145 MET A N 1
ATOM 1093 C CA . MET A 1 145 ? -12.672 1.097 -8.636 1.00 90.44 145 MET A CA 1
ATOM 1094 C C . MET A 1 145 ? -12.578 1.253 -7.116 1.00 90.44 145 MET A C 1
ATOM 1096 O O . MET A 1 145 ? -13.464 0.792 -6.397 1.00 90.44 145 MET A O 1
ATOM 1100 N N . THR A 1 146 ? -11.570 1.961 -6.606 1.00 90.19 146 THR A N 1
ATOM 1101 C CA . THR A 1 146 ? -11.462 2.282 -5.178 1.00 90.19 146 THR A CA 1
ATOM 1102 C C . THR A 1 146 ? -12.614 3.159 -4.696 1.00 90.19 146 THR A C 1
ATOM 1104 O O . THR A 1 146 ? -13.256 2.784 -3.717 1.00 90.19 146 THR A O 1
ATOM 1107 N N . CYS A 1 147 ? -12.968 4.239 -5.406 1.00 87.94 147 CYS A N 1
ATOM 1108 C CA . CYS A 1 147 ? -14.143 5.065 -5.090 1.00 87.94 147 CYS A CA 1
ATOM 1109 C C . CYS A 1 147 ? -15.410 4.216 -4.952 1.00 87.94 147 CYS A C 1
ATOM 1111 O O . CYS A 1 147 ? -16.187 4.415 -4.026 1.00 87.94 147 CYS A O 1
ATOM 1113 N N . SER A 1 148 ? -15.608 3.252 -5.854 1.00 87.50 148 SER A N 1
ATOM 1114 C CA . SER A 1 148 ? -16.797 2.390 -5.854 1.00 87.50 148 SER A CA 1
ATOM 1115 C C . SER A 1 148 ? -16.884 1.521 -4.594 1.00 87.50 148 SER A C 1
ATOM 1117 O O . SER A 1 148 ? -17.970 1.318 -4.063 1.00 87.50 148 SER A O 1
ATOM 1119 N N . ASN A 1 149 ? -15.740 1.056 -4.082 1.00 85.25 149 ASN A N 1
ATOM 1120 C CA . ASN A 1 149 ? -15.672 0.281 -2.840 1.00 85.25 149 ASN A CA 1
ATOM 1121 C C . ASN A 1 149 ? -15.842 1.159 -1.596 1.00 85.25 149 ASN A C 1
ATOM 1123 O O . ASN A 1 149 ? -16.489 0.744 -0.638 1.00 85.25 149 ASN A O 1
ATOM 1127 N N . LEU A 1 150 ? -15.300 2.380 -1.622 1.00 85.06 150 LEU A N 1
ATOM 1128 C CA . LEU A 1 150 ? -15.459 3.361 -0.54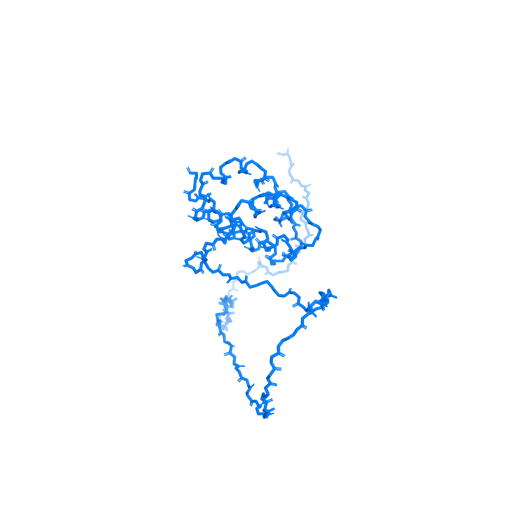6 1.00 85.06 150 LEU A CA 1
ATOM 1129 C C . LEU A 1 150 ? -16.881 3.929 -0.481 1.00 85.06 150 LEU A C 1
ATOM 1131 O O . LEU A 1 150 ? -17.353 4.245 0.599 1.00 85.06 150 LEU A O 1
ATOM 1135 N N . ASN A 1 151 ? -17.595 4.028 -1.603 1.00 76.50 151 ASN A N 1
ATOM 1136 C CA . ASN A 1 151 ? -18.955 4.571 -1.623 1.00 76.50 151 ASN A CA 1
ATOM 1137 C C . ASN A 1 151 ? -19.954 3.723 -0.820 1.00 76.50 151 ASN A C 1
ATOM 1139 O O . ASN A 1 151 ? -21.002 4.218 -0.439 1.00 76.50 151 ASN A O 1
ATOM 1143 N N . PHE A 1 152 ? -19.632 2.462 -0.518 1.00 67.31 152 PHE A N 1
ATOM 1144 C CA . PHE A 1 152 ? -20.455 1.642 0.376 1.00 67.31 152 PHE A CA 1
ATOM 1145 C C . PHE A 1 152 ? -20.417 2.115 1.849 1.00 67.31 152 PHE A C 1
ATOM 1147 O O . PHE A 1 152 ? -21.103 1.553 2.697 1.00 67.31 152 PHE A O 1
ATOM 1154 N N . TRP A 1 153 ? -19.601 3.121 2.172 1.00 59.38 153 TRP A N 1
ATOM 1155 C CA . TRP A 1 153 ? -19.307 3.560 3.537 1.00 59.38 153 TRP A CA 1
ATOM 1156 C C . TRP A 1 153 ? -19.873 4.920 3.928 1.00 59.38 153 TRP A C 1
ATOM 1158 O O . TRP A 1 153 ? -19.758 5.304 5.092 1.00 59.38 153 TRP A O 1
ATOM 1168 N N . ILE A 1 154 ? -20.440 5.637 2.957 1.00 56.62 154 ILE A N 1
ATOM 1169 C CA . ILE A 1 154 ? -21.150 6.906 3.141 1.00 56.62 154 ILE A CA 1
ATOM 1170 C C . ILE A 1 154 ? -22.645 6.610 3.075 1.00 56.62 154 ILE A C 1
ATOM 1172 O O . ILE A 1 154 ? -23.372 7.104 3.963 1.00 56.62 154 ILE A O 1
#

InterPro domains:
  IPR011989 Armadillo-like helical [G3DSA:1.25.10.10] (55-151)

Foldseek 3Di:
DDDDDDDDDDPDDDDDDDDDDDDDDDDDPDDDDDDDDDDDDDDDDDDDDDDDDDDDDPDPDPLDQDDDALVRDDADPDLPVLLVCLLVQLVDPPLSSVLVSLSSLSNCLVPVPVSCVVCVVVLCCSLVPPQCPDPDVSSNVSSVSSVVSCVVPD

Secondary structure (DSSP, 8-state):
--------S--SS-----------------PPPP-----------------------------------GGGPPPPTTHHHHHHHHHHHHT-S-HHHHHHHHHHHHHHHHH-HHHHHTTHHHHHHIIIIIITT-S-HHHHHHHHHHHHHHGGG-